Protein AF-A0A1A8FV80-F1 (afdb_monomer)

Nearest PDB structures (foldseek):
  5yvq-assembly1_A  TM=2.862E-01  e=7.286E+00  Muvirus mu

Structure (mmCIF, N/CA/C/O backbone):
data_AF-A0A1A8FV80-F1
#
_entry.id   AF-A0A1A8FV80-F1
#
loop_
_atom_site.group_PDB
_atom_site.id
_atom_site.type_symbol
_atom_site.label_atom_id
_atom_site.label_alt_id
_atom_site.label_comp_id
_atom_site.label_asym_id
_atom_site.label_entity_id
_atom_site.label_seq_id
_atom_site.pdbx_PDB_ins_code
_atom_site.Cartn_x
_atom_site.Cartn_y
_atom_site.Cartn_z
_atom_site.occupancy
_atom_site.B_iso_or_equiv
_atom_site.auth_seq_id
_atom_site.auth_comp_id
_atom_site.auth_asym_id
_atom_site.auth_atom_id
_atom_site.pdbx_PDB_model_num
ATOM 1 N N . ARG A 1 1 ? -17.355 1.482 -2.006 1.00 39.00 1 ARG A N 1
ATOM 2 C CA . ARG A 1 1 ? -16.576 0.228 -1.874 1.00 39.00 1 ARG A CA 1
ATOM 3 C C . ARG A 1 1 ? -15.660 0.434 -0.683 1.00 39.00 1 ARG A C 1
ATOM 5 O O . ARG A 1 1 ? -14.961 1.434 -0.681 1.00 39.00 1 ARG A O 1
ATOM 12 N N . TYR A 1 2 ? -15.770 -0.398 0.347 1.00 36.28 2 TYR A N 1
ATOM 13 C CA . TYR A 1 2 ? -14.942 -0.293 1.548 1.00 36.28 2 TYR A CA 1
ATOM 14 C C . TYR A 1 2 ? -13.684 -1.131 1.321 1.00 36.28 2 TYR A C 1
ATOM 16 O O . TYR A 1 2 ? -13.805 -2.308 0.988 1.00 36.28 2 TYR A O 1
ATOM 24 N N . TYR A 1 3 ? -12.504 -0.527 1.441 1.00 42.72 3 TYR A N 1
ATOM 25 C CA . TYR A 1 3 ? -11.227 -1.225 1.301 1.00 42.72 3 TYR A CA 1
ATOM 26 C C . TYR A 1 3 ? -10.704 -1.543 2.701 1.00 42.72 3 TYR A C 1
ATOM 28 O O . TYR A 1 3 ? -10.648 -0.665 3.558 1.00 42.72 3 TYR A O 1
ATOM 36 N N . LYS A 1 4 ? -10.377 -2.810 2.958 1.00 43.34 4 LYS A N 1
ATOM 37 C CA . LYS A 1 4 ? -9.848 -3.253 4.249 1.00 43.34 4 LYS A CA 1
ATOM 38 C C . LYS A 1 4 ? -8.325 -3.250 4.179 1.00 43.34 4 LYS A C 1
ATOM 40 O O . LYS A 1 4 ?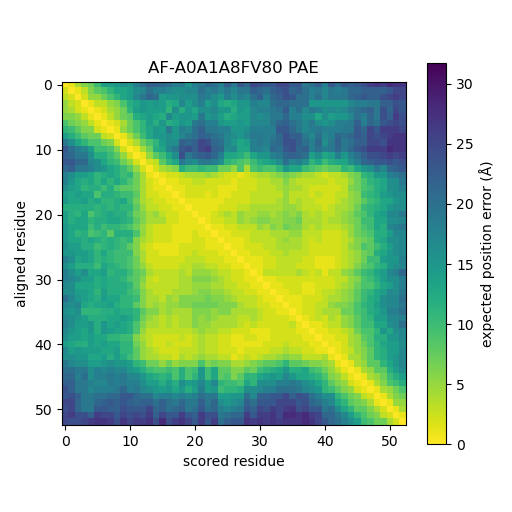 -7.722 -4.210 3.706 1.00 43.34 4 LYS A O 1
ATOM 45 N N . VAL A 1 5 ? -7.710 -2.176 4.658 1.00 49.88 5 VAL A N 1
ATOM 46 C CA . VAL A 1 5 ? -6.253 -2.092 4.790 1.00 49.88 5 VAL A CA 1
ATOM 47 C C . VAL A 1 5 ? -5.847 -2.889 6.028 1.00 49.88 5 VAL A C 1
ATOM 49 O O . VAL A 1 5 ? -6.321 -2.629 7.129 1.00 49.88 5 VAL A O 1
ATOM 52 N N . THR A 1 6 ? -5.016 -3.914 5.842 1.00 48.47 6 THR A N 1
ATOM 53 C CA . THR A 1 6 ? -4.452 -4.696 6.950 1.00 48.47 6 THR A CA 1
ATOM 54 C C . THR A 1 6 ? -2.976 -4.349 7.042 1.00 48.47 6 THR A C 1
ATOM 56 O O . THR A 1 6 ? -2.172 -4.861 6.272 1.00 48.47 6 THR A O 1
ATOM 59 N N . THR A 1 7 ? -2.623 -3.438 7.944 1.00 49.31 7 THR A N 1
ATOM 60 C CA . THR A 1 7 ? -1.248 -2.959 8.105 1.00 49.31 7 THR A CA 1
ATOM 61 C C . THR A 1 7 ? -0.389 -4.052 8.742 1.00 49.31 7 THR A C 1
ATOM 63 O O . THR A 1 7 ? -0.622 -4.442 9.885 1.00 49.31 7 THR A O 1
ATOM 66 N N . VAL A 1 8 ? 0.614 -4.552 8.018 1.00 48.91 8 VAL A N 1
ATOM 67 C CA . VAL A 1 8 ? 1.660 -5.423 8.576 1.00 48.91 8 VAL A CA 1
ATOM 68 C C . VAL A 1 8 ? 2.913 -4.571 8.748 1.00 48.91 8 VAL A C 1
ATOM 70 O O . VAL A 1 8 ? 3.602 -4.258 7.781 1.00 48.91 8 VAL A O 1
ATOM 73 N N . SER A 1 9 ? 3.180 -4.149 9.982 1.00 48.00 9 SER A N 1
ATOM 74 C CA . SER A 1 9 ? 4.376 -3.387 10.340 1.00 48.00 9 SER A CA 1
ATOM 75 C C . SER A 1 9 ? 5.609 -4.291 10.290 1.00 48.00 9 SER A C 1
ATOM 77 O O . SER A 1 9 ? 5.689 -5.243 11.072 1.00 48.00 9 SER A O 1
ATOM 79 N N . GLY A 1 10 ? 6.582 -3.997 9.421 1.00 46.44 10 GLY A N 1
ATOM 80 C CA . GLY A 1 10 ? 7.876 -4.676 9.529 1.00 46.44 10 GLY A CA 1
ATOM 81 C C . GLY A 1 10 ? 8.914 -4.551 8.414 1.00 46.44 10 GLY A C 1
ATOM 82 O O . GLY A 1 10 ? 9.892 -5.287 8.492 1.00 46.44 10 GLY A O 1
ATOM 83 N N . LEU A 1 11 ? 8.778 -3.693 7.396 1.00 47.00 11 LEU A N 1
ATOM 84 C CA . LEU A 1 11 ? 9.753 -3.656 6.290 1.00 47.00 11 LEU A CA 1
ATOM 85 C C . LEU A 1 11 ? 10.041 -2.224 5.817 1.00 47.00 11 LEU A C 1
ATOM 87 O O . LEU A 1 11 ? 9.479 -1.786 4.828 1.00 47.00 11 LEU A O 1
ATOM 91 N N . HIS A 1 12 ? 10.966 -1.535 6.498 1.00 50.78 12 HIS A N 1
ATOM 92 C CA . HIS A 1 12 ? 11.373 -0.142 6.239 1.00 50.78 12 HIS A CA 1
ATOM 93 C C . HIS A 1 12 ? 10.228 0.886 6.338 1.00 50.78 12 HIS A C 1
ATOM 95 O O . HIS A 1 12 ? 9.086 0.614 6.001 1.00 50.78 12 HIS A O 1
ATOM 101 N N . GLU A 1 13 ? 10.528 2.088 6.830 1.00 58.41 13 GLU A N 1
ATOM 102 C CA . GLU A 1 13 ? 9.524 3.077 7.270 1.00 58.41 13 GLU A CA 1
ATOM 103 C C . GLU A 1 13 ? 8.566 3.575 6.159 1.00 58.41 13 GLU A C 1
ATOM 105 O O . GLU A 1 13 ? 7.560 4.205 6.468 1.00 58.41 13 GLU A O 1
ATOM 110 N N . ASP A 1 14 ? 8.798 3.191 4.896 1.00 75.44 14 ASP A N 1
ATOM 111 C CA . ASP A 1 14 ? 8.052 3.656 3.722 1.00 75.44 14 ASP A CA 1
ATOM 112 C C . ASP A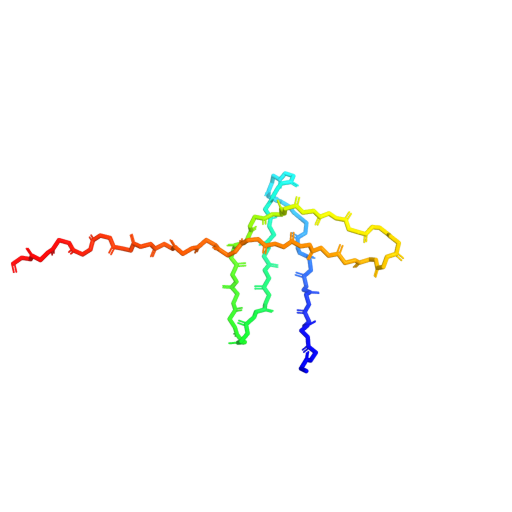 1 14 ? 7.262 2.569 2.965 1.00 75.44 14 ASP A C 1
ATOM 114 O O . ASP A 1 14 ? 6.627 2.899 1.965 1.00 75.44 14 ASP A O 1
ATOM 118 N N . TRP A 1 15 ? 7.295 1.285 3.357 1.00 81.25 15 TRP A N 1
ATOM 119 C CA . TRP A 1 15 ? 6.621 0.216 2.593 1.00 81.25 15 TRP A CA 1
ATOM 120 C C . TRP A 1 15 ? 5.505 -0.476 3.371 1.00 81.25 15 TRP A C 1
ATOM 122 O O . TRP A 1 15 ? 5.665 -0.876 4.524 1.00 81.25 15 TRP A O 1
ATOM 132 N N . LEU A 1 16 ? 4.374 -0.672 2.693 1.00 85.69 16 LEU A N 1
ATOM 133 C CA . LEU A 1 16 ? 3.167 -1.282 3.240 1.00 85.69 16 LEU A CA 1
ATOM 134 C C . LEU A 1 16 ? 2.656 -2.399 2.334 1.00 85.69 16 LEU A C 1
ATOM 136 O O . LEU A 1 16 ? 2.659 -2.281 1.111 1.00 85.69 16 LEU A O 1
ATOM 140 N N . ALA A 1 17 ? 2.184 -3.479 2.953 1.00 84.69 17 ALA A N 1
ATOM 141 C CA . ALA A 1 17 ? 1.405 -4.503 2.273 1.00 84.69 17 ALA A CA 1
ATOM 142 C C . ALA A 1 17 ? -0.085 -4.136 2.354 1.00 84.69 17 ALA A C 1
ATOM 144 O O . ALA A 1 17 ? -0.629 -4.013 3.452 1.00 84.69 17 ALA A O 1
ATOM 145 N N . VAL A 1 18 ? -0.746 -3.96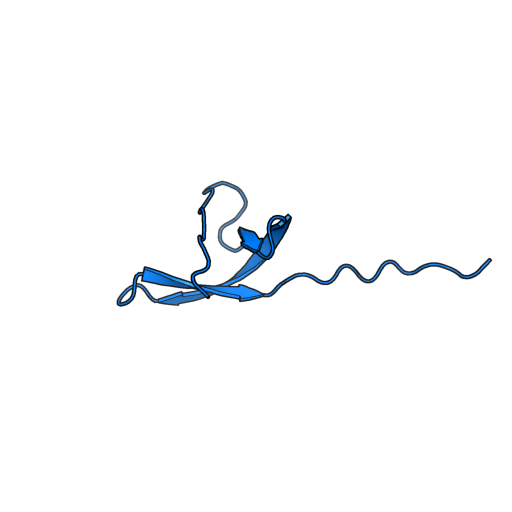4 1.208 1.00 84.62 18 VAL A N 1
ATOM 146 C CA . VAL A 1 18 ? -2.153 -3.543 1.112 1.00 84.62 18 VAL A CA 1
ATOM 147 C C . VAL A 1 18 ? -2.966 -4.595 0.366 1.00 84.62 18 VAL A C 1
ATOM 149 O O . VAL A 1 18 ? -2.518 -5.135 -0.643 1.00 84.62 18 VAL A O 1
ATOM 152 N N . VAL A 1 19 ? -4.177 -4.882 0.853 1.00 86.94 19 VAL A N 1
ATOM 153 C CA . VAL A 1 19 ? -5.140 -5.738 0.149 1.00 86.94 19 VAL A CA 1
ATOM 154 C C . VAL A 1 19 ? -6.040 -4.865 -0.715 1.00 86.94 19 VAL A C 1
ATOM 156 O O . VAL A 1 19 ? -6.787 -4.031 -0.204 1.00 86.94 19 VAL A O 1
ATOM 159 N N . TYR A 1 20 ? -5.979 -5.075 -2.025 1.00 82.62 20 TYR A N 1
ATOM 160 C CA . TYR A 1 20 ? -6.812 -4.391 -3.006 1.00 82.62 20 TYR A CA 1
ATOM 161 C C . TYR A 1 20 ? -7.249 -5.391 -4.076 1.00 82.62 20 TYR A C 1
ATOM 163 O O . TYR A 1 20 ? -6.421 -6.123 -4.617 1.00 82.62 20 TYR A O 1
ATOM 171 N N . ASP A 1 21 ? -8.555 -5.423 -4.357 1.00 87.69 21 ASP A N 1
ATOM 172 C CA . ASP A 1 21 ? -9.178 -6.348 -5.317 1.00 87.69 21 ASP A CA 1
ATOM 173 C C . ASP A 1 21 ? -8.864 -7.829 -5.029 1.00 87.69 21 ASP A C 1
ATOM 175 O O . ASP A 1 21 ? -8.451 -8.572 -5.910 1.00 87.69 21 ASP A O 1
ATOM 179 N N . ASP A 1 22 ? -8.975 -8.243 -3.760 1.00 88.12 22 ASP A N 1
ATOM 180 C CA . ASP A 1 22 ? -8.654 -9.596 -3.265 1.00 88.12 22 ASP A CA 1
ATOM 181 C C . ASP A 1 22 ? -7.197 -10.060 -3.483 1.00 88.12 22 ASP A C 1
ATOM 183 O O . ASP A 1 22 ? -6.859 -11.220 -3.239 1.00 88.12 22 ASP A O 1
ATOM 187 N N . HIS A 1 23 ? -6.300 -9.144 -3.858 1.00 84.38 23 HIS A N 1
ATOM 188 C CA . HIS A 1 23 ? -4.870 -9.399 -4.025 1.00 84.38 23 HIS A CA 1
ATOM 189 C C . HIS A 1 23 ? -4.035 -8.570 -3.043 1.00 84.38 23 HIS A C 1
ATOM 191 O O . HIS A 1 23 ? -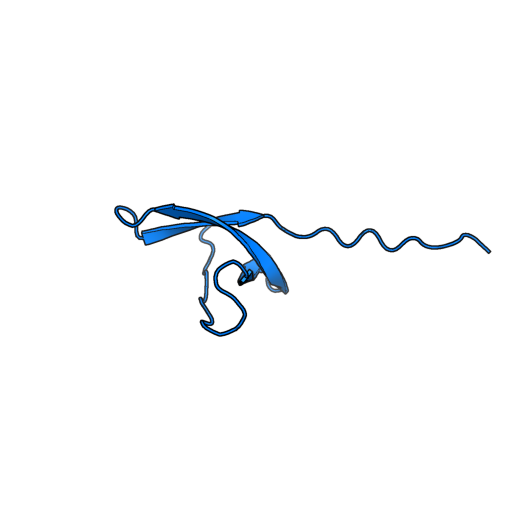4.421 -7.474 -2.635 1.00 84.38 23 HIS A O 1
ATOM 197 N N . TRP A 1 24 ? -2.872 -9.103 -2.662 1.00 86.19 24 TRP A N 1
ATOM 198 C CA . TRP A 1 24 ? -1.881 -8.394 -1.852 1.00 86.19 24 TRP A CA 1
ATOM 199 C C . TRP A 1 24 ? -0.920 -7.614 -2.744 1.00 86.19 24 TRP A C 1
ATOM 201 O O . TRP A 1 24 ? -0.372 -8.158 -3.703 1.00 86.19 24 TRP A O 1
ATOM 211 N N . TRP A 1 25 ? -0.669 -6.364 -2.374 1.00 83.69 25 TRP A N 1
ATOM 212 C CA . TRP A 1 25 ? 0.203 -5.443 -3.090 1.00 83.69 25 TRP A CA 1
ATOM 213 C C . TRP A 1 25 ? 1.257 -4.886 -2.148 1.00 83.69 25 TRP A C 1
ATOM 215 O O . TRP A 1 25 ? 0.948 -4.532 -1.013 1.00 83.69 25 TRP A O 1
ATOM 225 N N . LEU A 1 26 ? 2.494 -4.779 -2.631 1.00 85.69 26 LEU A N 1
ATOM 226 C CA . LEU A 1 26 ? 3.525 -3.998 -1.961 1.00 85.69 26 LEU A CA 1
ATOM 227 C C . LEU A 1 26 ? 3.442 -2.560 -2.480 1.00 85.69 26 LEU A C 1
ATOM 229 O O . LEU A 1 26 ? 3.618 -2.314 -3.674 1.00 85.69 26 LEU A O 1
ATOM 233 N N . THR A 1 27 ? 3.148 -1.628 -1.587 1.00 85.69 27 THR A N 1
ATOM 234 C CA . THR A 1 27 ? 2.918 -0.216 -1.898 1.00 85.69 27 THR A CA 1
ATOM 235 C C . THR A 1 27 ? 3.880 0.665 -1.119 1.00 85.69 27 THR A C 1
ATOM 237 O O . THR A 1 27 ? 4.287 0.299 -0.013 1.00 85.69 27 THR A O 1
ATOM 240 N N . LYS A 1 28 ? 4.217 1.830 -1.671 1.00 85.56 28 LYS A N 1
ATOM 241 C CA . LYS A 1 28 ? 5.027 2.833 -0.978 1.00 85.56 28 LYS A CA 1
ATOM 242 C C . LYS A 1 28 ? 4.122 3.861 -0.303 1.00 85.56 28 LYS A C 1
ATOM 244 O O . LYS A 1 28 ? 3.220 4.383 -0.948 1.00 85.56 28 LYS A O 1
ATOM 249 N N . THR A 1 29 ? 4.362 4.171 0.962 1.00 86.69 29 THR A N 1
ATOM 250 C CA . THR A 1 29 ? 3.661 5.236 1.686 1.00 86.69 29 THR A CA 1
ATOM 251 C C . THR A 1 29 ? 4.026 6.600 1.103 1.00 86.69 29 THR A C 1
ATOM 253 O O . THR A 1 29 ? 5.206 6.907 0.927 1.00 86.69 29 THR A O 1
ATOM 256 N N . ILE A 1 30 ? 3.017 7.419 0.806 1.00 87.06 30 ILE A N 1
ATOM 257 C CA . ILE A 1 30 ? 3.181 8.800 0.327 1.00 87.06 30 ILE A CA 1
ATOM 258 C C . ILE A 1 30 ? 2.912 9.784 1.466 1.00 87.06 30 ILE A C 1
ATOM 260 O O . ILE A 1 30 ? 3.684 10.718 1.676 1.00 87.06 30 ILE A O 1
ATOM 264 N N . ALA A 1 31 ? 1.826 9.564 2.210 1.00 83.69 31 ALA A N 1
ATOM 265 C CA . ALA A 1 31 ? 1.403 10.421 3.308 1.00 83.69 31 ALA A CA 1
ATOM 266 C C . ALA A 1 31 ? 0.642 9.619 4.369 1.00 83.69 31 ALA A C 1
ATOM 268 O O . ALA A 1 31 ? 0.032 8.590 4.079 1.00 83.69 31 ALA A O 1
ATOM 269 N N . VAL A 1 32 ? 0.670 10.117 5.604 1.00 85.38 32 VAL A N 1
ATOM 270 C CA . VAL A 1 32 ? -0.057 9.547 6.743 1.00 85.38 32 VAL A CA 1
ATOM 271 C C . VAL A 1 32 ? -0.953 10.633 7.326 1.00 85.38 32 VAL A C 1
ATOM 273 O O . VAL A 1 32 ? -0.454 11.674 7.756 1.00 85.38 32 VAL A O 1
ATOM 276 N N . ASP A 1 33 ? -2.258 10.381 7.360 1.00 83.81 33 ASP A N 1
ATOM 277 C CA . ASP A 1 33 ? -3.239 11.228 8.032 1.00 83.81 33 ASP A CA 1
ATOM 278 C C . ASP A 1 33 ? -3.576 10.620 9.399 1.00 83.81 33 ASP A C 1
ATOM 280 O O . ASP A 1 33 ? -4.312 9.640 9.524 1.00 83.81 33 ASP A O 1
ATOM 284 N N . LEU A 1 34 ? -3.011 11.212 10.451 1.00 84.31 34 LEU A N 1
ATOM 285 C CA . LEU A 1 34 ? -3.224 10.762 11.826 1.00 84.31 34 LEU A CA 1
ATOM 286 C C . LEU A 1 34 ? -4.581 11.188 12.401 1.00 84.31 34 LEU A C 1
ATOM 288 O O . LEU A 1 34 ? -5.031 10.572 13.367 1.00 84.31 34 LEU A O 1
ATOM 292 N N . GLU A 1 35 ? -5.217 12.224 11.847 1.00 90.19 35 GLU A N 1
ATOM 293 C CA . GLU A 1 35 ? -6.520 12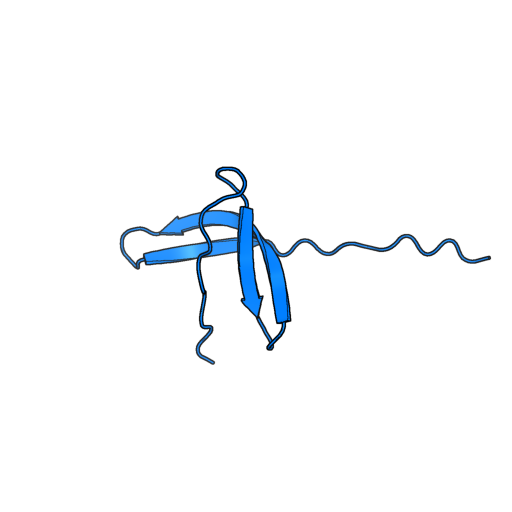.717 12.309 1.00 90.19 35 GLU A CA 1
ATOM 294 C C . GLU A 1 35 ? -7.626 11.740 11.907 1.00 90.19 35 GLU A C 1
ATOM 296 O O . GLU A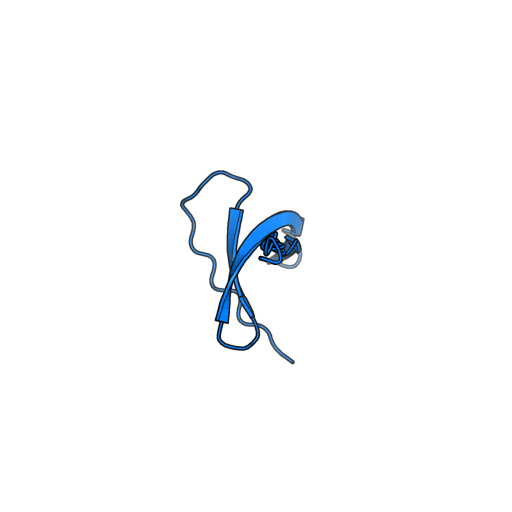 1 35 ? -8.465 11.372 12.733 1.00 90.19 35 GLU A O 1
ATOM 301 N N . HIS A 1 36 ? -7.566 11.255 10.667 1.00 88.06 36 HIS A N 1
ATOM 302 C CA . HIS A 1 36 ? -8.541 10.312 10.114 1.00 88.06 36 HIS A CA 1
ATOM 303 C C . HIS A 1 36 ? -8.090 8.846 10.187 1.00 88.06 36 HIS A C 1
ATOM 305 O O . HIS A 1 36 ? -8.882 7.952 9.900 1.00 88.06 36 HIS A O 1
ATOM 311 N N . GLN A 1 37 ? -6.856 8.592 10.641 1.00 83.75 37 GLN A N 1
ATOM 312 C CA . GLN A 1 37 ? -6.224 7.265 10.681 1.00 83.75 37 GLN A CA 1
ATOM 313 C C . GLN A 1 37 ? -6.108 6.605 9.297 1.00 83.75 37 GLN A C 1
ATOM 315 O O . GLN A 1 37 ? -6.201 5.382 9.171 1.00 83.75 37 GLN A O 1
ATOM 320 N N . ASP A 1 38 ? -5.855 7.422 8.276 1.00 85.69 38 ASP A N 1
ATOM 321 C CA . ASP A 1 38 ? -5.725 7.008 6.883 1.00 85.69 38 ASP A CA 1
ATOM 322 C C . ASP A 1 38 ? -4.265 7.075 6.412 1.00 85.69 38 ASP A C 1
ATOM 324 O O . ASP A 1 38 ? -3.428 7.812 6.940 1.00 85.69 38 ASP A O 1
ATOM 328 N N . VAL A 1 39 ? -3.946 6.283 5.388 1.00 85.44 39 VAL A N 1
ATOM 329 C CA . VAL A 1 39 ? -2.623 6.273 4.756 1.00 85.44 39 VAL A CA 1
ATOM 330 C C . VAL A 1 39 ? -2.787 6.327 3.245 1.00 85.44 39 VAL A C 1
ATOM 332 O O . VAL A 1 39 ? -3.489 5.502 2.657 1.00 85.44 39 VAL A O 1
ATOM 335 N N . GLU A 1 40 ? -2.108 7.280 2.613 1.00 87.12 40 GLU A N 1
ATOM 336 C CA . GLU A 1 40 ? -2.016 7.377 1.161 1.00 87.12 40 GLU A CA 1
ATOM 337 C C . GLU A 1 40 ? -0.812 6.570 0.671 1.00 87.12 40 GLU A C 1
ATOM 339 O O . GLU A 1 40 ? 0.300 6.705 1.192 1.00 87.12 40 GLU A O 1
ATOM 344 N N . VAL A 1 41 ? -1.033 5.719 -0.332 1.00 87.75 41 VAL A N 1
ATOM 345 C CA . VAL A 1 41 ? -0.021 4.792 -0.846 1.00 87.75 41 VAL A CA 1
ATOM 346 C C . VAL A 1 41 ? 0.047 4.806 -2.373 1.00 87.75 41 VAL A C 1
ATOM 348 O O . VAL A 1 41 ? -0.968 4.948 -3.054 1.00 87.75 41 VAL A O 1
ATOM 351 N N . GLU A 1 42 ? 1.244 4.600 -2.916 1.00 84.88 42 GLU A N 1
ATOM 352 C CA . GLU A 1 42 ? 1.497 4.424 -4.346 1.00 84.88 42 GLU A CA 1
ATOM 353 C C . GLU A 1 42 ? 1.680 2.936 -4.675 1.00 84.88 42 GLU A C 1
ATOM 355 O O . GLU A 1 42 ? 2.463 2.225 -4.032 1.00 84.88 42 GLU A O 1
ATOM 360 N N . PHE A 1 43 ? 0.975 2.455 -5.702 1.00 81.94 43 PHE A N 1
ATOM 361 C CA . PHE A 1 43 ? 1.132 1.093 -6.209 1.00 81.94 43 PHE A CA 1
ATOM 362 C C . PHE A 1 43 ? 2.333 1.012 -7.147 1.00 81.94 43 PHE A C 1
ATOM 364 O O . PHE A 1 43 ? 2.391 1.709 -8.162 1.00 81.94 43 PHE A O 1
ATOM 371 N N . LEU A 1 44 ? 3.265 0.103 -6.858 1.00 72.88 44 LEU A N 1
ATOM 372 C CA . LEU A 1 44 ? 4.384 -0.142 -7.757 1.00 72.88 44 LEU A CA 1
ATOM 373 C C . LEU A 1 44 ? 3.916 -0.994 -8.945 1.00 72.88 44 LEU A C 1
ATOM 375 O O . LEU A 1 44 ? 3.693 -2.199 -8.818 1.00 72.88 44 LEU A O 1
ATOM 379 N N . VAL A 1 45 ? 3.789 -0.388 -10.124 1.00 63.97 45 VAL A N 1
ATOM 380 C CA . VAL A 1 45 ? 3.584 -1.146 -11.363 1.00 63.97 45 VAL A CA 1
ATOM 381 C C . VAL A 1 45 ? 4.940 -1.677 -11.817 1.00 63.97 45 VAL A C 1
ATOM 383 O O . VAL A 1 45 ? 5.754 -0.946 -12.380 1.00 63.97 45 VAL A O 1
ATOM 386 N N . VAL A 1 46 ? 5.203 -2.964 -11.584 1.00 57.41 46 VAL A N 1
ATOM 387 C CA . VAL A 1 46 ? 6.367 -3.624 -12.186 1.00 57.41 46 VAL A CA 1
ATOM 388 C C . VAL A 1 46 ? 6.081 -3.811 -13.673 1.00 57.41 46 VAL A C 1
ATOM 390 O O . VAL A 1 46 ? 5.428 -4.773 -14.079 1.00 57.41 46 VAL A O 1
ATOM 393 N N . VAL A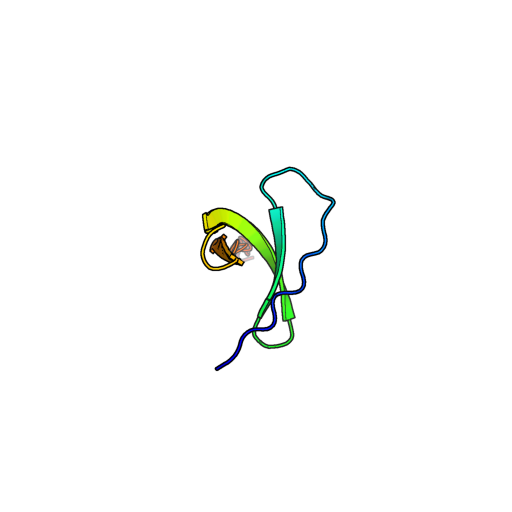 1 47 ? 6.578 -2.897 -14.505 1.00 50.31 47 VAL A N 1
ATOM 394 C CA . VAL A 1 47 ? 6.615 -3.111 -15.954 1.00 50.31 47 VAL A CA 1
ATOM 395 C C . VAL A 1 47 ? 7.646 -4.206 -16.212 1.00 50.31 47 VAL A C 1
ATOM 397 O O . VAL A 1 47 ? 8.852 -3.962 -16.195 1.00 50.31 47 VAL A O 1
ATOM 400 N N . ARG A 1 48 ? 7.188 -5.449 -16.411 1.00 49.16 48 ARG A N 1
ATOM 401 C CA . ARG A 1 48 ? 8.062 -6.495 -16.948 1.00 49.16 48 ARG A CA 1
ATOM 402 C C . ARG A 1 48 ? 8.464 -6.055 -18.348 1.00 49.16 48 ARG A C 1
ATOM 404 O O . ARG A 1 48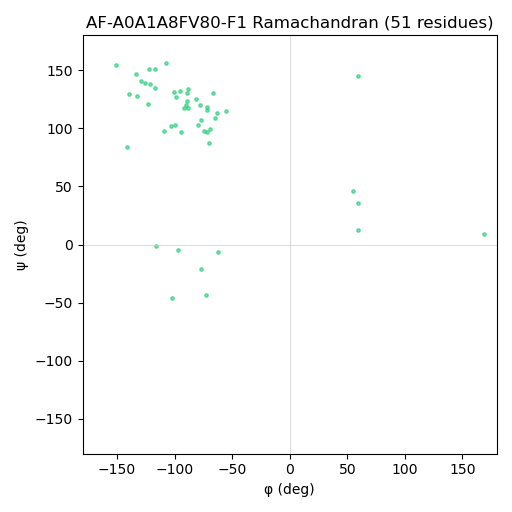 ? 7.625 -5.986 -19.241 1.00 49.16 48 ARG A O 1
ATOM 411 N N . ASN A 1 49 ? 9.745 -5.752 -18.524 1.00 49.31 49 ASN A N 1
ATOM 412 C CA . ASN A 1 49 ? 10.334 -5.566 -19.837 1.00 49.31 49 ASN A CA 1
ATOM 413 C C . ASN A 1 49 ? 10.372 -6.953 -20.493 1.00 49.31 49 ASN A C 1
ATOM 415 O O . ASN A 1 49 ? 11.302 -7.728 -20.278 1.00 49.31 49 ASN A O 1
ATOM 419 N N . VAL A 1 50 ? 9.284 -7.329 -21.165 1.00 58.00 50 VAL A N 1
ATOM 420 C CA . VAL A 1 50 ? 9.257 -8.541 -21.978 1.00 58.00 50 VAL A CA 1
ATOM 421 C C . VAL A 1 50 ? 10.054 -8.188 -23.224 1.00 58.00 50 VAL A C 1
ATOM 423 O O . VAL A 1 50 ? 9.546 -7.508 -24.112 1.00 58.00 50 VAL A O 1
ATOM 426 N N . ALA A 1 51 ? 11.330 -8.573 -23.245 1.00 54.19 51 ALA A N 1
ATOM 427 C CA . ALA A 1 51 ? 12.080 -8.601 -24.487 1.00 54.19 51 ALA A CA 1
ATOM 428 C C . ALA A 1 51 ? 11.278 -9.480 -25.454 1.00 54.19 51 ALA A C 1
ATOM 430 O O . ALA A 1 51 ? 11.031 -10.650 -25.169 1.00 54.19 51 ALA A O 1
ATOM 431 N N . LEU A 1 52 ? 10.778 -8.872 -26.527 1.00 49.75 52 LEU A N 1
ATOM 432 C CA . LEU A 1 52 ? 10.220 -9.604 -27.652 1.00 49.75 52 LEU A CA 1
ATOM 433 C C . LEU A 1 52 ? 11.387 -10.385 -28.266 1.00 49.75 52 LEU A C 1
ATOM 435 O O . LEU A 1 52 ? 12.307 -9.766 -28.802 1.00 49.75 52 LEU A O 1
ATOM 439 N N . GLU A 1 53 ? 11.381 -11.707 -28.093 1.00 49.59 53 GLU A N 1
ATOM 440 C CA . GLU A 1 53 ? 12.187 -12.626 -28.908 1.00 49.59 53 GLU A CA 1
ATOM 441 C C . GLU A 1 53 ? 11.645 -12.685 -30.341 1.00 49.59 53 GLU A C 1
ATOM 443 O O . GLU A 1 53 ? 10.401 -12.667 -30.511 1.00 4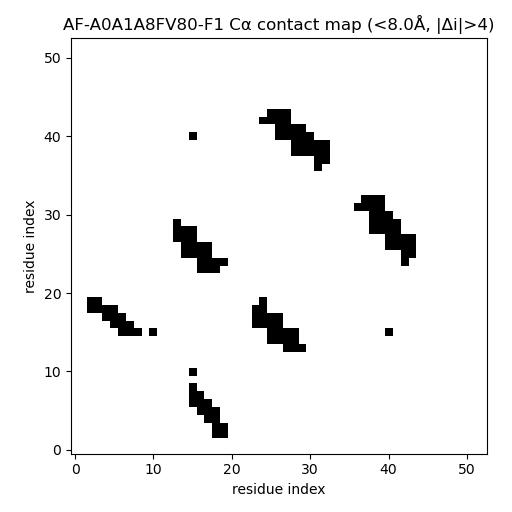9.59 53 GLU A O 1
#

Organism: NCBI:txid1143690

Secondary structure (DSSP, 8-state):
----------S-TTEEEEEETTEEEEEEEEEEETTTTEEEEEE----------

Solvent-accessible surface area (backbone atoms only — not comparable to full-atom values): 3650 Å² total; per-residue (Å²): 137,90,79,67,75,56,85,60,88,83,58,66,102,46,47,40,49,38,50,55,93,96,37,83,42,69,24,37,58,76,48,76,42,79,90,81,72,44,73,45,67,45,78,70,79,81,78,77,82,72,77,83,126

Foldseek 3Di:
DDFDADFDPDDDPFWTWGQDPNDTFIWGWDDADPPVRDTDTHGDDPPPPPDDD

Sequence (53 aa):
RYYKVTTVSGLHEDWLAVVYDDHWWLTKTIAVDLEHQDVEVEFLVVVRNVALE

pLDDT: mean 70.13, std 17.97, range [36.28, 90.19]

Radius of gyration: 13.78 Å; Cα contacts (8 Å, |Δi|>4): 68; chains: 1; bounding box: 29×25×41 Å

Mean predicted aligned error: 10.62 Å